Protein AF-0000000072142483 (afdb_homodimer)

Radius of gyration: 17.33 Å; Cα contacts (8 Å, |Δi|>4): 301; chains: 2; bounding box: 36×64×41 Å

pLDDT: mean 85.96, std 19.97, range [29.16, 98.06]

Structure (mmCIF, N/CA/C/O backbone):
data_AF-0000000072142483-model_v1
#
loop_
_entity.id
_entity.type
_entity.pdbx_description
1 polymer 'Pru domain-containing protein'
#
loop_
_atom_site.group_PDB
_atom_site.id
_atom_site.type_symbol
_atom_site.label_atom_id
_atom_site.label_alt_id
_atom_site.label_comp_id
_atom_site.label_asym_id
_atom_site.label_entity_id
_atom_site.label_seq_id
_atom_site.pdbx_PDB_ins_code
_atom_site.Cartn_x
_atom_site.Cartn_y
_atom_site.Cartn_z
_atom_site.occupancy
_atom_site.B_iso_or_equiv
_atom_site.auth_seq_id
_atom_site.auth_comp_id
_atom_site.auth_asym_id
_atom_site.auth_atom_id
_atom_site.pdbx_PDB_model_num
ATOM 1 N N . MET A 1 1 ? -8.523 -37.938 -3.898 1 29.16 1 MET A N 1
ATOM 2 C CA . MET A 1 1 ? -7.609 -37 -3.211 1 29.16 1 MET A CA 1
ATOM 3 C C . MET A 1 1 ? -7.289 -35.812 -4.086 1 29.16 1 MET A C 1
ATOM 5 O O . MET A 1 1 ? -6.625 -35.938 -5.117 1 29.16 1 MET A O 1
ATOM 9 N N . SER A 1 2 ? -8.289 -34.875 -4.434 1 34.91 2 SER A N 1
ATOM 10 C CA . SER A 1 2 ? -8.398 -33.75 -5.359 1 34.91 2 SER A CA 1
ATOM 11 C C . SER A 1 2 ? -7.277 -32.75 -5.141 1 34.91 2 SER A C 1
ATOM 13 O O . SER A 1 2 ? -7.078 -32.25 -4.023 1 34.91 2 SER A O 1
ATOM 15 N N . SER A 1 3 ? -6.098 -33 -5.707 1 34.12 3 SER A N 1
ATOM 16 C CA . SER A 1 3 ? -4.98 -32.062 -5.738 1 34.12 3 SER A CA 1
ATOM 17 C C . SER A 1 3 ? -5.465 -30.641 -6 1 34.12 3 SER A C 1
ATOM 19 O O . SER A 1 3 ? -6.055 -30.375 -7.047 1 34.12 3 SER A O 1
ATOM 21 N N . SER A 1 4 ? -6.219 -30.016 -5.113 1 40.69 4 SER A N 1
ATOM 22 C CA . SER A 1 4 ? -6.516 -28.594 -5.191 1 40.69 4 SER A CA 1
ATOM 23 C C . SER A 1 4 ? -5.301 -27.797 -5.656 1 40.69 4 SER A C 1
ATOM 25 O O . SER A 1 4 ? -4.301 -27.703 -4.938 1 40.69 4 SER A O 1
ATOM 27 N N . SER A 1 5 ? -4.789 -28.125 -6.816 1 38.81 5 SER A N 1
ATOM 28 C CA . SER A 1 5 ? -3.783 -27.328 -7.504 1 38.81 5 SER A CA 1
ATOM 29 C C . SER A 1 5 ? -4.055 -25.828 -7.336 1 38.81 5 SER A C 1
ATOM 31 O O . SER A 1 5 ? -5.145 -25.359 -7.66 1 38.81 5 SER A O 1
ATOM 33 N N . MET A 1 6 ? -3.9 -25.25 -6.172 1 36.09 6 MET A N 1
ATOM 34 C CA . MET A 1 6 ? -3.779 -23.797 -6.047 1 36.09 6 MET A CA 1
ATOM 35 C C . MET A 1 6 ? -3.17 -23.203 -7.305 1 36.09 6 MET A C 1
ATOM 37 O O . MET A 1 6 ? -1.946 -23.141 -7.438 1 36.09 6 MET A O 1
ATOM 41 N N . ASP A 1 7 ? -3.393 -23.781 -8.422 1 38.75 7 ASP A N 1
ATOM 42 C CA . ASP A 1 7 ? -3.057 -23.031 -9.625 1 38.75 7 ASP A CA 1
ATOM 43 C C . ASP A 1 7 ? -3.627 -21.609 -9.562 1 38.75 7 ASP A C 1
ATOM 45 O O . ASP A 1 7 ? -4.844 -21.422 -9.609 1 38.75 7 ASP A O 1
ATOM 49 N N . ALA A 1 8 ? -3.426 -20.859 -8.523 1 42.34 8 ALA A N 1
ATOM 50 C CA . ALA A 1 8 ? -3.781 -19.453 -8.602 1 42.34 8 ALA A CA 1
ATOM 51 C C . ALA A 1 8 ? -3.635 -18.922 -10.023 1 42.34 8 ALA A C 1
ATOM 53 O O . ALA A 1 8 ? -2.518 -18.672 -10.492 1 42.34 8 ALA A O 1
ATOM 54 N N . PHE A 1 9 ? -4.258 -19.516 -10.977 1 47.81 9 PHE A N 1
ATOM 55 C CA . PHE A 1 9 ? -4.23 -18.75 -12.219 1 47.81 9 PHE A CA 1
ATOM 56 C C . PHE A 1 9 ? -4.219 -17.25 -11.93 1 47.81 9 PHE A C 1
ATOM 58 O O . PHE A 1 9 ? -5.031 -16.766 -11.148 1 47.81 9 PHE A O 1
ATOM 65 N N . PRO A 1 10 ? -3.072 -16.609 -11.922 1 51.09 10 PRO A N 1
ATOM 66 C CA . PRO A 1 10 ? -3.086 -15.18 -11.586 1 51.09 10 PRO A CA 1
ATOM 67 C C . PRO A 1 10 ? -4.281 -14.445 -12.18 1 51.09 10 PRO A C 1
ATOM 69 O O . PRO A 1 10 ? -4.5 -14.492 -13.398 1 51.09 10 PRO A O 1
ATOM 72 N N . ALA A 1 11 ? -5.527 -14.609 -11.633 1 60.25 11 ALA A N 1
ATOM 73 C CA . ALA A 1 11 ? -6.457 -13.609 -12.156 1 60.25 11 ALA A CA 1
ATOM 74 C C . ALA A 1 11 ? -5.707 -12.438 -12.773 1 60.25 11 ALA A C 1
ATOM 76 O O . ALA A 1 11 ? -4.645 -12.039 -12.281 1 60.25 11 ALA A O 1
ATOM 77 N N . ILE A 1 12 ? -5.855 -12.469 -14.094 1 69.88 12 ILE A N 1
ATOM 78 C CA . ILE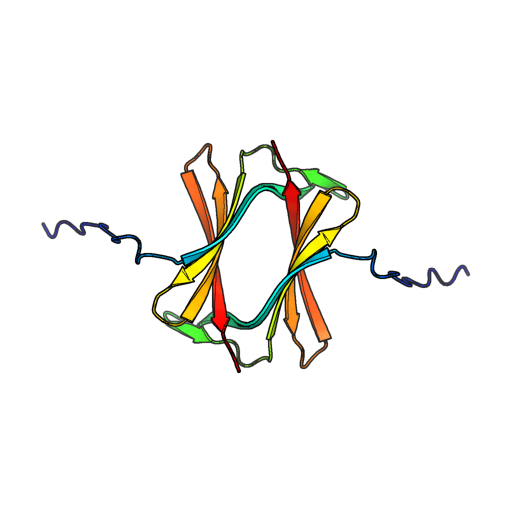 A 1 12 ? -5.242 -11.352 -14.805 1 69.88 12 ILE A CA 1
ATOM 79 C C . ILE A 1 12 ? -5.422 -10.062 -14.008 1 69.88 12 ILE A C 1
ATOM 81 O O . ILE A 1 12 ? -6.539 -9.734 -13.602 1 69.88 12 ILE A O 1
ATOM 85 N N . GLN A 1 13 ? -4.426 -9.664 -13.25 1 86.12 13 GLN A N 1
ATOM 86 C CA . GLN A 1 13 ? -4.473 -8.367 -12.57 1 86.12 13 GLN A CA 1
ATOM 87 C C . GLN A 1 13 ? -3.955 -7.254 -13.477 1 86.12 13 GLN A C 1
ATOM 89 O O . GLN A 1 13 ? -3.055 -7.477 -14.289 1 86.12 13 GLN A O 1
ATOM 94 N N . ASP A 1 14 ? -4.715 -6.215 -13.531 1 93.81 14 ASP A N 1
ATOM 95 C CA . ASP A 1 14 ? -4.207 -4.996 -14.148 1 93.81 14 ASP A CA 1
ATOM 96 C C . ASP A 1 14 ? -3.234 -4.273 -13.211 1 93.81 14 ASP A C 1
ATOM 98 O O . ASP A 1 14 ? -3.598 -3.902 -12.094 1 93.81 14 ASP A O 1
ATOM 102 N N . ILE A 1 15 ? -2.035 -4.082 -13.633 1 96 15 ILE A N 1
ATOM 103 C CA . ILE A 1 15 ? -1.013 -3.447 -12.805 1 96 15 ILE A CA 1
ATOM 104 C C . ILE A 1 15 ? -1.114 -1.929 -12.93 1 96 15 ILE A C 1
ATOM 106 O O . ILE A 1 15 ? -0.999 -1.382 -14.031 1 96 15 ILE A O 1
ATOM 110 N N . LEU A 1 16 ? -1.352 -1.305 -11.828 1 95.44 16 LEU A N 1
ATOM 111 C CA . LEU A 1 16 ? -1.484 0.148 -11.797 1 95.44 16 LEU A CA 1
ATOM 112 C C . LEU A 1 16 ? -0.134 0.812 -11.547 1 95.44 16 LEU A C 1
ATOM 114 O O . LEU A 1 16 ? 0.133 1.899 -12.062 1 95.44 16 LEU A O 1
ATOM 118 N N . LEU A 1 17 ? 0.646 0.192 -10.797 1 97.19 17 LEU A N 1
ATOM 119 C CA . LEU A 1 17 ? 1.943 0.716 -10.383 1 97.19 17 LEU A CA 1
ATOM 120 C C . LEU A 1 17 ? 2.895 -0.416 -10.016 1 97.19 17 LEU A C 1
ATOM 122 O O . LEU A 1 17 ? 2.492 -1.382 -9.359 1 97.19 17 LEU A O 1
ATOM 126 N N . GLU A 1 18 ? 4.121 -0.25 -10.461 1 97.44 18 GLU A N 1
ATOM 127 C CA . GLU A 1 18 ? 5.137 -1.243 -10.117 1 97.44 18 GLU A CA 1
ATOM 128 C C . GLU A 1 18 ? 6.535 -0.642 -10.164 1 97.44 18 GLU A C 1
ATOM 130 O O . GLU A 1 18 ? 6.891 0.047 -11.125 1 97.44 18 GLU A O 1
ATOM 135 N N . PHE A 1 19 ? 7.355 -0.901 -9.18 1 97 19 PHE A N 1
ATOM 136 C CA . PHE A 1 19 ? 8.742 -0.446 -9.141 1 97 19 PHE A CA 1
ATOM 137 C C . PHE A 1 19 ? 9.516 -1.17 -8.055 1 97 19 PHE A C 1
ATOM 139 O O . PHE A 1 19 ? 8.93 -1.696 -7.105 1 97 19 PHE A O 1
ATOM 146 N N . ARG A 1 20 ? 10.797 -1.185 -8.195 1 97.38 20 ARG A N 1
ATOM 147 C CA . ARG A 1 20 ? 11.641 -1.796 -7.176 1 97.38 20 ARG A CA 1
ATOM 148 C C . ARG A 1 20 ? 11.82 -0.862 -5.984 1 97.38 20 ARG A C 1
ATOM 150 O O . ARG A 1 20 ? 12.242 0.285 -6.145 1 97.38 20 ARG A O 1
ATOM 157 N N . ALA A 1 21 ? 11.469 -1.469 -4.816 1 97.5 21 ALA A N 1
ATOM 158 C CA . ALA A 1 21 ? 11.641 -0.715 -3.578 1 97.5 21 ALA A CA 1
ATOM 159 C C . ALA A 1 21 ? 11.656 -1.646 -2.367 1 97.5 21 ALA A C 1
ATOM 161 O O . ALA A 1 21 ? 10.938 -2.645 -2.336 1 97.5 21 ALA A O 1
ATOM 162 N N . GLY A 1 22 ? 12.398 -1.189 -1.398 1 97 22 GLY A N 1
ATOM 163 C CA . GLY A 1 22 ? 12.445 -1.902 -0.132 1 97 22 GLY A CA 1
ATOM 164 C C . GLY A 1 22 ? 11.641 -1.221 0.963 1 97 22 GLY A C 1
ATOM 165 O O . GLY A 1 22 ? 11.398 -0.015 0.9 1 97 22 GLY A O 1
ATOM 166 N N . LYS A 1 23 ? 11.242 -1.936 1.922 1 96.25 23 LYS A N 1
ATOM 167 C CA . LYS A 1 23 ? 10.508 -1.386 3.059 1 96.25 23 LYS A CA 1
ATOM 168 C C . LYS A 1 23 ? 11.43 -0.591 3.977 1 96.25 23 LYS A C 1
ATOM 170 O O . LYS A 1 23 ? 12.633 -0.847 4.023 1 96.25 23 LYS A O 1
ATOM 175 N N . MET A 1 24 ? 10.766 0.453 4.578 1 96.38 24 MET A N 1
ATOM 176 C CA . MET A 1 24 ? 11.414 1.084 5.723 1 96.38 24 MET A CA 1
ATOM 177 C C . MET A 1 24 ? 10.914 0.481 7.031 1 96.38 24 MET A C 1
ATOM 179 O O . MET A 1 24 ? 9.711 0.361 7.246 1 96.38 24 MET A O 1
ATOM 183 N N . ILE A 1 25 ? 11.898 0.054 7.855 1 95.25 25 ILE A N 1
ATOM 184 C CA . ILE A 1 25 ? 11.523 -0.631 9.086 1 95.25 25 ILE A CA 1
ATOM 185 C C . ILE A 1 25 ? 12.133 0.088 10.281 1 95.25 25 ILE A C 1
ATOM 187 O O . ILE A 1 25 ? 13.258 0.588 10.211 1 95.25 25 ILE A O 1
ATOM 191 N N . LEU A 1 26 ? 11.414 0.05 11.422 1 93.31 26 LEU A N 1
ATOM 192 C CA . LEU A 1 26 ? 11.914 0.653 12.656 1 93.31 26 LEU A CA 1
ATOM 193 C C . LEU A 1 26 ? 12.836 -0.307 13.391 1 93.31 26 LEU A C 1
ATOM 195 O O . LEU A 1 26 ? 12.438 -1.419 13.742 1 93.31 26 LEU A O 1
ATOM 199 N N . GLU A 1 27 ? 14.141 0.096 13.57 1 94.31 27 GLU A N 1
ATOM 200 C CA . GLU A 1 27 ? 15.109 -0.609 14.406 1 94.31 27 GLU A CA 1
ATOM 201 C C . GLU A 1 27 ? 15.547 0.249 15.586 1 94.31 27 GLU A C 1
ATOM 203 O O . GLU A 1 27 ? 16.328 1.188 15.43 1 94.31 27 GLU A O 1
ATOM 208 N N . GLY A 1 28 ? 15.102 -0.27 16.812 1 94 28 GLY A N 1
ATOM 209 C CA . GLY A 1 28 ? 15.32 0.6 17.953 1 94 28 GLY A CA 1
ATOM 210 C C . GLY A 1 28 ? 14.586 1.924 17.844 1 94 28 GLY A C 1
ATOM 211 O O . GLY A 1 28 ? 13.367 1.979 18 1 94 28 GLY A O 1
ATOM 212 N N . LYS A 1 29 ? 15.289 3.035 17.734 1 94.56 29 LYS A N 1
ATOM 213 C CA . LYS A 1 29 ? 14.672 4.352 17.594 1 94.56 29 LYS A CA 1
ATOM 214 C C . LYS A 1 29 ? 14.93 4.938 16.219 1 94.56 29 LYS A C 1
ATOM 216 O O . LYS A 1 29 ? 14.672 6.117 15.969 1 94.56 29 LYS A O 1
ATOM 221 N N . THR A 1 30 ? 15.469 4.059 15.305 1 96.12 30 THR A N 1
ATOM 222 C CA . THR A 1 30 ? 15.805 4.555 13.977 1 96.12 30 THR A CA 1
ATOM 223 C C . THR A 1 30 ? 15.055 3.777 12.906 1 96.12 30 THR A C 1
ATOM 225 O O . THR A 1 30 ? 14.836 2.572 13.039 1 96.12 30 THR A O 1
ATOM 228 N N . VAL A 1 31 ? 14.703 4.453 11.867 1 94.81 31 VAL A N 1
ATOM 229 C CA . VAL A 1 31 ? 14.125 3.816 10.695 1 94.81 31 VAL A CA 1
ATOM 230 C C . VAL A 1 31 ? 15.219 3.475 9.695 1 94.81 31 VAL A C 1
ATOM 232 O O . VAL A 1 31 ? 16.031 4.328 9.336 1 94.81 31 VAL A O 1
ATOM 235 N N . VAL A 1 32 ? 15.273 2.238 9.297 1 95.56 32 VAL A N 1
ATOM 236 C CA . VAL A 1 32 ? 16.312 1.779 8.383 1 95.56 32 VAL A CA 1
ATOM 237 C C . VAL A 1 32 ? 15.672 1.056 7.199 1 95.56 32 VAL A C 1
ATOM 239 O O . VAL A 1 32 ? 14.57 0.521 7.309 1 95.56 32 VAL A O 1
ATOM 242 N N . PRO A 1 33 ? 16.438 1.067 6.059 1 95.25 33 PRO A N 1
ATOM 243 C CA . PRO A 1 33 ? 15.922 0.301 4.922 1 95.25 33 PRO A CA 1
ATOM 244 C C . PRO A 1 33 ? 16.062 -1.207 5.109 1 95.25 33 PRO A C 1
ATOM 246 O O . PRO A 1 33 ? 17.078 -1.669 5.637 1 95.25 33 PRO A O 1
ATOM 249 N N . ASP A 1 34 ? 15.055 -1.955 4.703 1 94.5 34 ASP A N 1
ATOM 250 C CA . ASP A 1 34 ? 15.109 -3.412 4.617 1 94.5 34 ASP A CA 1
ATOM 251 C C . ASP A 1 34 ? 16.156 -3.861 3.592 1 94.5 34 ASP A C 1
ATOM 253 O O . ASP A 1 34 ? 16.203 -3.34 2.477 1 94.5 34 ASP A O 1
ATOM 257 N N . PRO A 1 35 ? 16.984 -4.848 3.928 1 94.38 35 PRO A N 1
ATOM 258 C CA . PRO A 1 35 ? 18.031 -5.289 3.006 1 94.38 35 PRO A CA 1
ATOM 259 C C . PRO A 1 35 ? 17.5 -6.191 1.896 1 94.38 35 PRO A C 1
ATOM 261 O O . PRO A 1 35 ? 18.203 -6.449 0.914 1 94.38 35 PRO A O 1
ATOM 264 N N . ARG A 1 36 ? 16.344 -6.75 2.014 1 95.62 36 ARG A N 1
ATOM 265 C CA . ARG A 1 36 ? 15.781 -7.621 0.99 1 95.62 36 ARG A CA 1
ATOM 266 C C . ARG A 1 36 ? 15.453 -6.836 -0.274 1 95.62 36 ARG A C 1
ATOM 268 O O . ARG A 1 36 ? 15.25 -5.621 -0.222 1 95.62 36 ARG A O 1
ATOM 275 N N . LYS A 1 37 ? 15.539 -7.539 -1.414 1 97.19 37 LYS A N 1
ATOM 276 C CA . LYS A 1 37 ? 15.172 -6.934 -2.691 1 97.19 37 LYS A CA 1
ATOM 277 C C . LYS A 1 37 ? 13.656 -6.895 -2.871 1 97.19 37 LYS A C 1
ATOM 279 O O . LYS A 1 37 ? 13.023 -7.934 -3.07 1 97.19 37 LYS A O 1
ATOM 284 N N . GLY A 1 38 ? 13.195 -5.754 -2.807 1 97.75 38 GLY A N 1
ATOM 285 C CA . GLY A 1 38 ? 11.75 -5.633 -2.809 1 97.75 38 GLY A CA 1
ATOM 286 C C . GLY A 1 38 ? 11.195 -5.141 -4.133 1 97.75 38 GLY A C 1
ATOM 287 O O . GLY A 1 38 ? 11.891 -4.473 -4.895 1 97.75 38 GLY A O 1
ATOM 288 N N . LEU A 1 39 ? 9.953 -5.504 -4.383 1 98 39 LEU A N 1
ATOM 289 C CA . LEU A 1 39 ? 9.125 -5.004 -5.477 1 98 39 LEU A CA 1
ATOM 290 C C . LEU A 1 39 ? 7.746 -4.59 -4.973 1 98 39 LEU A C 1
ATOM 292 O O . LEU A 1 39 ? 7.039 -5.395 -4.363 1 98 39 LEU A O 1
ATOM 296 N N . VAL A 1 40 ? 7.438 -3.32 -5.191 1 97.69 40 VAL A N 1
ATOM 297 C CA . VAL A 1 40 ? 6.098 -2.834 -4.871 1 97.69 40 VAL A CA 1
ATOM 298 C C . VAL A 1 40 ? 5.195 -2.965 -6.094 1 97.69 40 VAL A C 1
ATOM 300 O O . VAL A 1 40 ? 5.598 -2.615 -7.207 1 97.69 40 VAL A O 1
ATOM 303 N N . ARG A 1 41 ? 3.963 -3.451 -5.848 1 97.44 41 ARG A N 1
ATOM 304 C CA . ARG A 1 41 ? 2.975 -3.574 -6.914 1 97.44 41 ARG A CA 1
ATOM 305 C C . ARG A 1 41 ? 1.585 -3.188 -6.422 1 97.44 41 ARG A C 1
ATOM 307 O O . ARG A 1 41 ? 1.149 -3.639 -5.359 1 97.44 41 ARG A O 1
ATOM 314 N N . VAL A 1 42 ? 0.945 -2.307 -7.188 1 97.62 42 VAL A N 1
ATOM 315 C CA . VAL A 1 42 ? -0.484 -2.07 -7.012 1 97.62 42 VAL A CA 1
ATOM 316 C C . VAL A 1 42 ? -1.252 -2.639 -8.203 1 97.62 42 VAL A C 1
ATOM 318 O O . VAL A 1 42 ? -0.962 -2.305 -9.352 1 97.62 42 VAL A O 1
ATOM 321 N N . ALA A 1 43 ? -2.176 -3.516 -7.922 1 96.62 43 ALA A N 1
ATOM 322 C CA . ALA A 1 43 ? -2.904 -4.188 -8.992 1 96.62 43 ALA A CA 1
ATOM 323 C C . ALA A 1 43 ? -4.391 -4.285 -8.672 1 96.62 43 ALA A C 1
ATOM 325 O O . ALA A 1 43 ? -4.781 -4.254 -7.504 1 96.62 43 ALA A O 1
ATOM 326 N N . THR A 1 44 ? -5.195 -4.289 -9.711 1 94.75 44 THR A N 1
ATOM 327 C CA . THR A 1 44 ? -6.637 -4.453 -9.555 1 94.75 44 THR A CA 1
ATOM 328 C C . THR A 1 44 ? -7.094 -5.793 -10.125 1 94.75 44 THR A C 1
ATOM 330 O O . THR A 1 44 ? -6.637 -6.207 -11.188 1 94.75 44 THR A O 1
ATOM 333 N N . GLY A 1 45 ? -7.863 -6.496 -9.336 1 89.25 45 GLY A N 1
ATOM 334 C CA . GLY A 1 45 ? -8.461 -7.738 -9.805 1 89.25 45 GLY A CA 1
ATOM 335 C C . GLY A 1 45 ? -9.828 -7.539 -10.438 1 89.25 45 GLY A C 1
ATOM 336 O O . GLY A 1 45 ? -10.234 -6.406 -10.703 1 89.25 45 GLY A O 1
ATOM 337 N N . GLU A 1 46 ? -10.461 -8.625 -10.812 1 79.44 46 GLU A N 1
ATOM 338 C CA . GLU A 1 46 ? -11.734 -8.617 -11.531 1 79.44 46 GLU A CA 1
ATOM 339 C C . GLU A 1 46 ? -12.852 -8.039 -10.672 1 79.44 46 GLU A C 1
ATOM 341 O O . GLU A 1 46 ? -13.719 -7.324 -11.172 1 79.44 46 GLU A O 1
ATOM 346 N N . GLU A 1 47 ? -12.914 -8.234 -9.445 1 78.25 47 GLU A N 1
ATOM 347 C CA . GLU A 1 47 ? -14.031 -7.797 -8.625 1 78.25 47 GLU A CA 1
ATOM 348 C C . GLU A 1 47 ? -13.773 -6.41 -8.031 1 78.25 47 GLU A C 1
ATOM 350 O O . GLU A 1 47 ? -14.508 -5.961 -7.148 1 78.25 47 GLU A O 1
ATOM 355 N N . GLY A 1 48 ? -12.867 -5.637 -8.523 1 83 48 GLY A N 1
ATOM 356 C CA . GLY A 1 48 ? -12.633 -4.27 -8.086 1 83 48 GLY A CA 1
ATOM 357 C C . GLY A 1 48 ? -11.734 -4.18 -6.871 1 83 48 GLY A C 1
ATOM 358 O O . GLY A 1 48 ? -11.57 -3.104 -6.289 1 83 48 GLY A O 1
ATOM 359 N N . LEU A 1 49 ? -11.25 -5.359 -6.48 1 92.31 49 LEU A N 1
ATOM 360 C CA . LEU A 1 49 ? -10.305 -5.336 -5.363 1 92.31 49 LEU A CA 1
ATOM 361 C C . LEU A 1 49 ? -8.945 -4.812 -5.809 1 92.31 49 LEU A C 1
ATOM 363 O O . LEU A 1 49 ? -8.469 -5.16 -6.895 1 92.31 49 LEU A O 1
ATOM 367 N N . VAL A 1 50 ? -8.484 -3.885 -5.082 1 96.5 50 VAL A N 1
ATOM 368 C CA . VAL A 1 50 ? -7.137 -3.375 -5.312 1 96.5 50 VAL A CA 1
ATOM 369 C C . VAL A 1 50 ? -6.164 -4.027 -4.336 1 96.5 50 VAL A C 1
ATOM 371 O O . VAL A 1 50 ? -6.43 -4.09 -3.133 1 96.5 50 VAL A O 1
ATOM 374 N N . HIS A 1 51 ? -5.117 -4.562 -4.867 1 96.44 51 HIS A N 1
ATOM 375 C CA . HIS A 1 51 ? -4.082 -5.199 -4.062 1 96.44 51 HIS A CA 1
ATOM 376 C C . HIS A 1 51 ? -2.822 -4.344 -4.004 1 96.44 51 HIS A C 1
ATOM 378 O O . HIS A 1 51 ? -2.287 -3.949 -5.043 1 96.44 51 HIS A O 1
ATOM 384 N N . PHE A 1 52 ? -2.363 -3.965 -2.824 1 96.94 52 PHE A N 1
ATOM 385 C CA . PHE A 1 52 ? -1.021 -3.445 -2.586 1 96.94 52 PHE A CA 1
ATOM 386 C C . PHE A 1 52 ? -0.077 -4.562 -2.156 1 96.94 52 PHE A C 1
ATOM 388 O O . PHE A 1 52 ? -0.226 -5.125 -1.07 1 96.94 52 PHE A O 1
ATOM 395 N N . GLN A 1 53 ? 0.92 -4.789 -2.971 1 97.31 53 GLN A N 1
ATOM 396 C CA . GLN A 1 53 ? 1.797 -5.926 -2.719 1 97.31 53 GLN A CA 1
ATOM 397 C C . GLN A 1 53 ? 3.254 -5.484 -2.611 1 97.31 53 GLN A C 1
ATOM 399 O O . GLN A 1 53 ? 3.701 -4.613 -3.359 1 97.31 53 GLN A O 1
ATOM 404 N N . TRP A 1 54 ? 3.939 -6.066 -1.692 1 97.81 54 TRP A N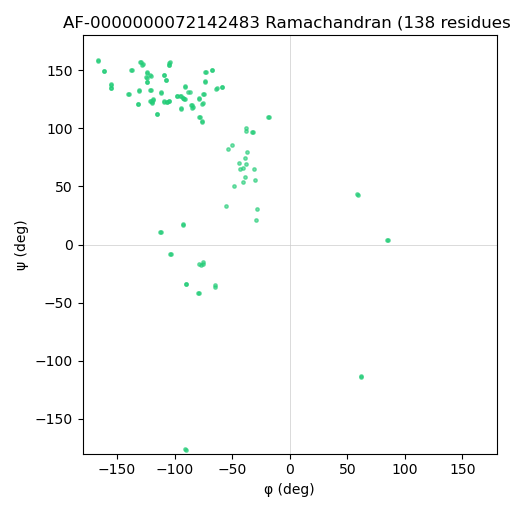 1
ATOM 405 C CA . TRP A 1 54 ? 5.398 -6.004 -1.646 1 97.81 54 TRP A CA 1
ATOM 406 C C . TRP A 1 54 ? 6.004 -7.398 -1.732 1 97.81 54 TRP A C 1
ATOM 408 O O . TRP A 1 54 ? 5.68 -8.273 -0.925 1 97.81 54 TRP A O 1
ATOM 418 N N . LEU A 1 55 ? 6.852 -7.574 -2.748 1 97.5 55 LEU A N 1
ATOM 419 C CA . LEU A 1 55 ? 7.469 -8.867 -3.018 1 97.5 55 LEU A CA 1
ATOM 420 C C . LEU A 1 55 ? 8.938 -8.867 -2.588 1 97.5 55 LEU A C 1
ATOM 422 O O . LEU A 1 55 ? 9.695 -7.977 -2.973 1 97.5 55 LEU A O 1
ATOM 426 N N . ASP A 1 56 ? 9.219 -9.836 -1.711 1 97.25 56 ASP A N 1
ATOM 427 C CA . ASP A 1 56 ? 10.625 -10.172 -1.517 1 97.25 56 ASP A CA 1
ATOM 428 C C . ASP A 1 56 ? 11.156 -11 -2.688 1 97.25 56 ASP A C 1
ATOM 430 O O . ASP A 1 56 ? 10.875 -12.195 -2.789 1 97.25 56 ASP A O 1
ATOM 434 N N . ARG A 1 57 ? 11.93 -10.375 -3.5 1 96.88 57 ARG A N 1
ATOM 435 C CA . ARG A 1 57 ? 12.359 -11.023 -4.734 1 96.88 57 ARG A CA 1
ATOM 436 C C . ARG A 1 57 ? 13.43 -12.078 -4.457 1 96.88 57 ARG A C 1
ATOM 438 O O . ARG A 1 57 ? 13.695 -12.938 -5.297 1 96.88 57 ARG A O 1
ATOM 445 N N . THR A 1 58 ? 14.016 -11.969 -3.229 1 94.88 58 THR A N 1
ATOM 446 C CA . THR A 1 58 ? 15.039 -12.945 -2.873 1 94.88 58 THR A CA 1
ATOM 447 C C . THR A 1 58 ? 14.406 -14.266 -2.432 1 94.88 58 THR A C 1
ATOM 449 O O . THR A 1 58 ? 14.875 -15.336 -2.807 1 94.88 58 THR A O 1
ATOM 452 N N . GLN A 1 59 ? 13.328 -14.242 -1.644 1 95.81 59 GLN A N 1
ATOM 453 C CA . GLN A 1 59 ? 12.672 -15.422 -1.103 1 95.81 59 GLN A CA 1
ATOM 454 C C . GLN A 1 59 ? 11.383 -15.727 -1.859 1 95.81 59 GLN A C 1
ATOM 456 O O . GLN A 1 59 ? 10.766 -16.781 -1.646 1 95.81 59 GLN A O 1
ATOM 461 N N . ASN A 1 60 ? 11.016 -14.805 -2.719 1 94.25 60 ASN A N 1
ATOM 462 C CA . ASN A 1 60 ? 9.766 -14.922 -3.465 1 94.25 60 ASN A CA 1
ATOM 463 C C . ASN A 1 60 ? 8.562 -15 -2.533 1 94.25 60 ASN A C 1
ATOM 465 O O . ASN A 1 60 ? 7.723 -15.891 -2.676 1 94.25 60 ASN A O 1
ATOM 469 N N . VAL A 1 61 ? 8.5 -14.227 -1.528 1 96.19 61 VAL A N 1
ATOM 470 C CA . VAL A 1 61 ? 7.383 -14.086 -0.597 1 96.19 61 VAL A CA 1
ATOM 471 C C . VAL A 1 61 ? 6.676 -12.758 -0.836 1 96.19 61 VAL A C 1
ATOM 473 O O . VAL A 1 61 ? 7.324 -11.727 -1.047 1 96.19 61 VAL A O 1
ATOM 476 N N . VAL A 1 62 ? 5.273 -12.812 -0.726 1 96.44 62 VAL A N 1
ATOM 477 C CA . VAL A 1 62 ? 4.496 -11.609 -1.008 1 96.44 62 VAL A CA 1
ATOM 478 C C . VAL A 1 62 ? 3.719 -11.195 0.238 1 96.44 62 VAL A C 1
ATOM 480 O O . VAL A 1 62 ? 3.053 -12.016 0.866 1 96.44 62 VAL A O 1
ATOM 483 N N . GLU A 1 63 ? 3.863 -10.008 0.7 1 95.44 63 GLU A N 1
ATOM 484 C CA . GLU A 1 63 ? 2.955 -9.344 1.632 1 95.44 63 GLU A CA 1
ATOM 485 C C . GLU A 1 63 ? 1.89 -8.547 0.89 1 95.44 63 GLU A C 1
ATOM 487 O O . GLU A 1 63 ? 2.213 -7.707 0.045 1 95.44 63 GLU A O 1
ATOM 492 N N . ASP A 1 64 ? 0.58 -8.852 1.233 1 94.69 64 ASP A N 1
ATOM 493 C CA . ASP A 1 64 ? -0.512 -8.281 0.449 1 94.69 64 ASP A CA 1
ATOM 494 C C . ASP A 1 64 ? -1.57 -7.656 1.355 1 94.69 64 ASP A C 1
ATOM 496 O O . ASP A 1 64 ? -1.907 -8.219 2.402 1 94.69 64 ASP A O 1
ATOM 500 N N . VAL A 1 6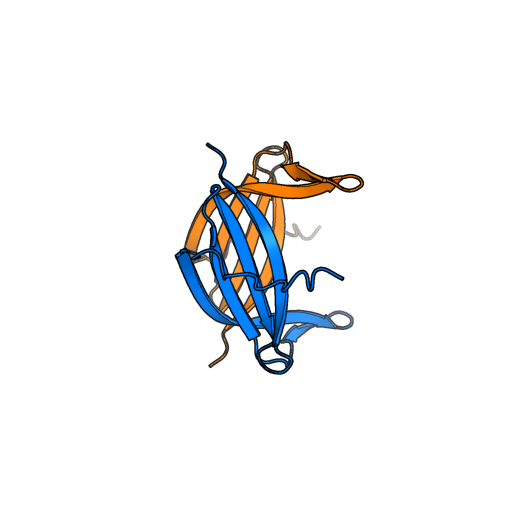5 ? -1.973 -6.43 1.007 1 94.75 65 VAL A N 1
ATOM 501 C CA . VAL A 1 65 ? -3.131 -5.789 1.621 1 94.75 65 VAL A CA 1
ATOM 502 C C . VAL A 1 65 ? -4.168 -5.461 0.55 1 94.75 65 VAL A C 1
ATOM 504 O O . VAL A 1 65 ? -3.83 -4.906 -0.499 1 94.75 65 VAL A O 1
ATOM 507 N N . SER A 1 66 ? -5.418 -5.816 0.859 1 95.56 66 SER A N 1
ATOM 508 C CA . SER A 1 66 ? -6.465 -5.641 -0.142 1 95.56 66 SER A CA 1
ATOM 509 C C . SER A 1 66 ? -7.41 -4.504 0.238 1 95.56 66 SER A C 1
ATOM 511 O O . SER A 1 66 ? -7.672 -4.277 1.422 1 95.56 66 SER A O 1
ATOM 513 N N . PHE A 1 67 ? -7.898 -3.805 -0.728 1 97.19 67 PHE A N 1
ATOM 514 C CA . PHE A 1 67 ? -8.852 -2.705 -0.615 1 97.19 67 PHE A CA 1
ATOM 515 C C . PHE A 1 67 ? -10.023 -2.902 -1.573 1 97.19 67 PHE A C 1
ATOM 517 O O . PHE A 1 67 ? -9.898 -3.619 -2.568 1 97.19 67 PHE A O 1
ATOM 524 N N . VAL A 1 68 ? -11.07 -2.293 -1.234 1 96.5 68 VAL A N 1
ATOM 525 C CA . VAL A 1 68 ? -12.219 -2.311 -2.135 1 96.5 68 VAL A CA 1
ATOM 526 C C . VAL A 1 68 ? -12.602 -0.88 -2.512 1 96.5 68 VAL A C 1
ATOM 528 O O . VAL A 1 68 ? -12.758 -0.023 -1.64 1 96.5 68 VAL A O 1
ATOM 531 N N . ARG A 1 69 ? -12.609 -0.644 -3.904 1 95.38 69 ARG A N 1
ATOM 532 C CA . ARG A 1 69 ? -12.977 0.688 -4.375 1 95.38 69 ARG A CA 1
ATOM 533 C C . ARG A 1 69 ? -14.375 1.074 -3.9 1 95.38 69 ARG A C 1
ATOM 535 O O . ARG A 1 69 ? -15.281 0.24 -3.879 1 95.38 69 ARG A O 1
ATOM 542 N N . SER A 1 70 ? -14.344 2.309 -3.469 1 90.81 70 SER A N 1
ATOM 543 C CA . SER A 1 70 ? -15.625 2.85 -3.033 1 90.81 70 SER A CA 1
ATOM 544 C C . SER A 1 70 ? -15.953 4.148 -3.764 1 90.81 70 SER A C 1
ATOM 546 O O . SER A 1 70 ? -15.062 4.805 -4.301 1 90.81 70 SER A O 1
ATOM 548 N N . SER A 1 71 ? -17.219 4.348 -4.059 1 75.12 71 SER A N 1
ATOM 549 C CA . SER A 1 71 ? -17.688 5.59 -4.664 1 75.12 71 SER A CA 1
ATOM 550 C C . SER A 1 71 ? -17.812 6.699 -3.627 1 75.12 71 SER A C 1
ATOM 552 O O . SER A 1 71 ? -18.047 6.43 -2.449 1 75.12 71 SER A O 1
ATOM 554 N N . MET B 1 1 ? 8.133 27.969 26.25 1 30.12 1 MET B N 1
ATOM 555 C CA . MET B 1 1 ? 6.863 27.359 25.875 1 30.12 1 MET B CA 1
ATOM 556 C C . MET B 1 1 ? 6.824 27.078 24.375 1 30.12 1 MET B C 1
ATOM 558 O O . MET B 1 1 ? 6.66 28 23.562 1 30.12 1 MET B O 1
ATOM 562 N N . SER B 1 2 ? 7.871 26.391 23.719 1 36.03 2 SER B N 1
ATOM 563 C CA . SER B 1 2 ? 8.297 26.078 22.359 1 36.03 2 SER B CA 1
ATOM 564 C C . SER B 1 2 ? 7.16 25.484 21.547 1 36.03 2 SER B C 1
ATOM 566 O O . SER B 1 2 ? 6.562 24.484 21.938 1 36.03 2 SER B O 1
ATOM 568 N N . SER B 1 3 ? 6.332 26.359 20.938 1 35.75 3 SER B N 1
ATOM 569 C CA . SER B 1 3 ? 5.238 26.031 20.031 1 35.75 3 SER B CA 1
ATOM 570 C C . SER B 1 3 ? 5.66 24.969 19.016 1 35.75 3 SER B C 1
ATOM 572 O O . SER B 1 3 ? 6.609 25.172 18.25 1 35.75 3 SER B O 1
ATOM 574 N N . SER B 1 4 ? 5.879 23.75 19.375 1 40.38 4 SER B N 1
ATOM 575 C CA . SER B 1 4 ? 6.035 22.625 18.453 1 40.38 4 SER B CA 1
ATOM 576 C C . SER B 1 4 ? 5.043 22.703 17.297 1 40.38 4 SER B C 1
ATOM 578 O O . SER B 1 4 ? 3.842 22.5 17.5 1 40.38 4 SER B O 1
ATOM 580 N N . SER B 1 5 ? 5.047 23.859 16.594 1 39.12 5 SER B N 1
ATOM 581 C CA . SER B 1 5 ? 4.301 24.062 15.352 1 39.12 5 SER B CA 1
ATOM 582 C C . SER B 1 5 ? 4.426 22.844 14.438 1 39.12 5 SER B C 1
ATOM 584 O O . SER B 1 5 ? 5.535 22.469 14.047 1 39.12 5 SER B O 1
ATOM 586 N N . MET B 1 6 ? 3.953 21.703 14.75 1 36.47 6 MET B N 1
ATOM 587 C CA . MET B 1 6 ? 3.674 20.609 13.812 1 36.47 6 MET B CA 1
ATOM 588 C C . MET B 1 6 ? 3.33 21.156 12.43 1 36.47 6 MET B C 1
ATOM 590 O O . MET B 1 6 ? 2.158 21.375 12.117 1 36.47 6 MET B O 1
ATOM 594 N N . ASP B 1 7 ? 3.723 22.375 12.133 1 39.66 7 ASP B N 1
ATOM 595 C CA . ASP B 1 7 ? 3.514 22.766 10.742 1 39.66 7 ASP B CA 1
ATOM 596 C C . ASP B 1 7 ? 4.188 21.781 9.789 1 39.66 7 ASP B C 1
ATOM 598 O O . ASP B 1 7 ? 5.387 21.906 9.523 1 39.66 7 ASP B O 1
ATOM 602 N N 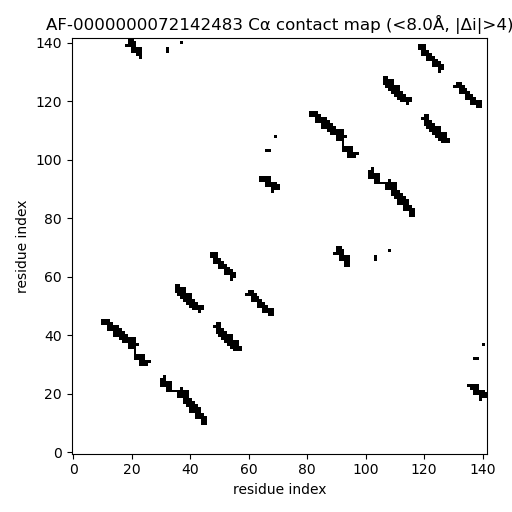. ALA B 1 8 ? 4.293 20.516 10.039 1 42.78 8 ALA B N 1
ATOM 603 C CA . ALA B 1 8 ? 4.777 19.656 8.961 1 42.78 8 ALA B CA 1
ATOM 604 C C . ALA B 1 8 ? 4.359 20.203 7.598 1 42.78 8 ALA B C 1
ATOM 606 O O . ALA B 1 8 ? 3.186 20.125 7.23 1 42.78 8 ALA B O 1
ATOM 607 N N . PHE B 1 9 ? 4.836 21.328 7.238 1 48.12 9 PHE B N 1
ATOM 608 C CA . PHE B 1 9 ? 4.582 21.656 5.84 1 48.12 9 PHE B CA 1
ATOM 609 C C . PHE B 1 9 ? 4.566 20.406 4.977 1 48.12 9 PHE B C 1
ATOM 611 O O . PHE B 1 9 ? 5.461 19.562 5.078 1 48.12 9 PHE B O 1
ATOM 618 N N . PRO B 1 10 ? 3.408 19.828 4.672 1 51.44 10 PRO B N 1
ATOM 619 C CA . PRO B 1 10 ? 3.438 18.609 3.861 1 51.44 10 PRO B CA 1
ATOM 620 C C . PRO B 1 10 ? 4.523 18.641 2.787 1 51.44 10 PRO B C 1
ATOM 622 O O . PRO B 1 10 ? 4.586 19.578 1.995 1 51.44 10 PRO B O 1
ATOM 625 N N . ALA B 1 11 ? 5.84 18.375 3.121 1 60.44 11 ALA B N 1
ATOM 626 C CA . ALA B 1 11 ? 6.68 18.172 1.943 1 60.44 11 ALA B CA 1
ATOM 627 C C . ALA B 1 11 ? 5.836 17.844 0.714 1 60.44 11 ALA B C 1
ATOM 629 O O . ALA B 1 11 ? 4.816 17.172 0.817 1 60.44 11 ALA B O 1
ATOM 630 N N . ILE B 1 12 ? 5.875 18.875 -0.129 1 70.38 12 ILE B N 1
ATOM 631 C CA . ILE B 1 12 ? 5.176 18.656 -1.393 1 70.38 12 ILE B CA 1
ATOM 632 C C . ILE B 1 12 ? 5.379 17.219 -1.867 1 70.38 12 ILE B C 1
ATOM 634 O O . ILE B 1 12 ? 6.512 16.734 -1.934 1 70.38 12 ILE B O 1
ATOM 638 N N . GLN B 1 13 ? 4.422 16.344 -1.654 1 86.38 13 GLN B N 1
ATOM 639 C CA . GLN B 1 13 ? 4.484 15 -2.197 1 86.38 13 GLN B CA 1
ATOM 640 C C . GLN B 1 13 ? 3.879 14.938 -3.598 1 86.38 13 GLN B C 1
ATOM 642 O O . GLN B 1 13 ? 2.936 15.672 -3.904 1 86.38 13 GLN B O 1
ATOM 647 N N . ASP B 1 14 ? 4.617 14.328 -4.473 1 93.88 14 ASP B N 1
ATOM 648 C CA . ASP B 1 14 ? 4.035 13.977 -5.766 1 93.88 14 ASP B CA 1
ATOM 649 C C . ASP B 1 14 ? 3.1 12.773 -5.641 1 93.88 14 ASP B C 1
ATOM 651 O O . ASP B 1 14 ? 3.516 11.703 -5.203 1 93.88 14 ASP B O 1
ATOM 655 N N . ILE B 1 15 ? 1.875 12.93 -6 1 96.12 15 ILE B N 1
ATOM 656 C CA . ILE B 1 15 ? 0.887 11.867 -5.879 1 96.12 15 ILE B CA 1
ATOM 657 C C . ILE B 1 15 ? 0.938 10.969 -7.113 1 96.12 15 ILE B C 1
ATOM 659 O O . ILE B 1 15 ? 0.736 11.438 -8.234 1 96.12 15 ILE B O 1
ATOM 663 N N . LEU B 1 16 ? 1.223 9.719 -6.879 1 9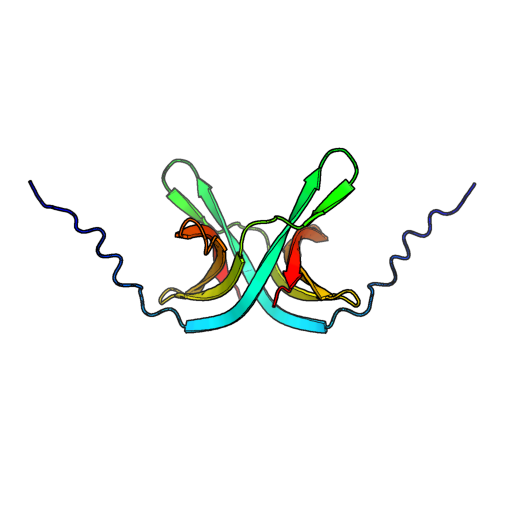5.5 16 LEU B N 1
ATOM 664 C CA . LEU B 1 16 ? 1.318 8.75 -7.965 1 95.5 16 LEU B CA 1
ATOM 665 C C . LEU B 1 16 ? -0.03 8.086 -8.227 1 95.5 16 LEU B C 1
ATOM 667 O O . LEU B 1 16 ? -0.355 7.754 -9.367 1 95.5 16 LEU B O 1
ATOM 671 N N . LEU B 1 17 ? -0.743 7.906 -7.227 1 97.25 17 LEU B N 1
ATOM 672 C CA . LEU B 1 17 ? -2.027 7.215 -7.277 1 97.25 17 LEU B CA 1
ATOM 673 C C . LEU B 1 17 ? -2.928 7.652 -6.129 1 97.25 17 LEU B C 1
ATOM 675 O O . LEU B 1 17 ? -2.465 7.805 -4.996 1 97.25 17 LEU B O 1
ATOM 679 N N . GLU B 1 18 ? -4.18 7.852 -6.48 1 97.5 18 GLU B N 1
ATOM 680 C CA . GLU B 1 18 ? -5.145 8.211 -5.449 1 97.5 18 GLU B CA 1
ATOM 681 C C . GLU B 1 18 ? -6.562 7.816 -5.855 1 97.5 18 GLU B C 1
ATOM 683 O O . GLU B 1 18 ? -6.988 8.078 -6.98 1 97.5 18 GLU B O 1
ATOM 688 N N . PHE B 1 19 ? -7.328 7.215 -4.969 1 97 19 PHE B N 1
ATOM 689 C CA . PHE B 1 19 ? -8.719 6.848 -5.207 1 97 19 PHE B CA 1
ATOM 690 C C . PHE B 1 19 ? -9.414 6.48 -3.902 1 97 19 PHE B C 1
ATOM 692 O O . PHE B 1 19 ? -8.758 6.125 -2.922 1 97 19 PHE B O 1
ATOM 699 N N . ARG B 1 20 ? -10.695 6.566 -3.9 1 97.38 20 ARG B N 1
ATOM 700 C CA . ARG B 1 20 ? -11.461 6.176 -2.721 1 97.38 20 ARG B CA 1
ATOM 701 C C . ARG B 1 20 ? -11.594 4.66 -2.635 1 97.38 20 ARG B C 1
ATOM 703 O O . ARG B 1 20 ? -12.055 4.016 -3.58 1 97.38 20 ARG B O 1
ATOM 710 N N . ALA B 1 21 ? -11.172 4.184 -1.436 1 97.5 21 ALA B N 1
ATOM 711 C CA . ALA B 1 21 ? -11.289 2.75 -1.183 1 97.5 21 ALA B CA 1
ATOM 712 C C . ALA B 1 21 ? -11.211 2.449 0.311 1 97.5 21 ALA B C 1
ATOM 714 O O . ALA B 1 21 ? -10.461 3.1 1.044 1 97.5 21 ALA B O 1
ATOM 715 N N . GLY B 1 22 ? -11.898 1.401 0.64 1 96.94 22 GLY B N 1
ATOM 716 C CA . GLY B 1 22 ? -11.852 0.912 2.008 1 96.94 22 GLY B CA 1
ATOM 717 C C . GLY B 1 22 ? -11.016 -0.342 2.164 1 96.94 22 GLY B C 1
ATOM 718 O O . GLY B 1 22 ? -10.812 -1.084 1.201 1 96.94 22 GLY B O 1
ATOM 719 N N . LYS B 1 23 ? -10.539 -0.579 3.301 1 96.12 23 LYS B N 1
ATOM 720 C CA . LYS B 1 23 ? -9.758 -1.779 3.59 1 96.12 23 LYS B CA 1
ATOM 721 C C . LYS B 1 23 ? -10.648 -3.016 3.639 1 96.12 23 LYS B C 1
ATOM 723 O O . LYS B 1 23 ? -11.844 -2.914 3.92 1 96.12 23 LYS B O 1
ATOM 728 N N . MET B 1 24 ? -9.969 -4.141 3.221 1 96.38 24 MET B N 1
ATOM 729 C CA . MET B 1 24 ? -10.57 -5.438 3.527 1 96.38 24 MET B CA 1
ATOM 730 C C . MET B 1 24 ? -9.992 -6.016 4.812 1 96.38 24 MET B C 1
ATOM 732 O O . MET B 1 24 ? -8.766 -6.062 4.98 1 96.38 24 MET B O 1
ATOM 736 N N . ILE B 1 25 ? -10.922 -6.387 5.715 1 95.25 25 ILE B N 1
ATOM 737 C CA . ILE B 1 25 ? -10.461 -6.863 7.016 1 95.25 25 ILE B CA 1
ATOM 738 C C . ILE B 1 25 ? -11.023 -8.258 7.281 1 95.25 25 ILE B C 1
ATOM 740 O O . ILE B 1 25 ? -12.164 -8.555 6.914 1 95.25 25 ILE B O 1
ATOM 744 N N . LEU B 1 26 ? -10.258 -9.094 8.016 1 93.5 26 LEU B N 1
ATOM 745 C CA . LEU B 1 26 ? -10.711 -10.43 8.383 1 93.5 26 LEU B CA 1
ATOM 746 C C . LEU B 1 26 ? -11.57 -10.391 9.641 1 93.5 26 LEU B C 1
ATOM 748 O O . LEU B 1 26 ? -11.125 -9.914 10.688 1 93.5 26 LEU B O 1
ATOM 752 N N . GLU B 1 27 ? -12.859 -10.805 9.516 1 94.5 27 GLU B N 1
ATOM 753 C CA . GLU B 1 27 ? -13.766 -11.008 10.648 1 94.5 27 GLU B CA 1
ATOM 754 C C . GLU B 1 27 ? -14.164 -12.469 10.789 1 94.5 27 GLU B C 1
ATOM 756 O O . GLU B 1 27 ? -14.977 -12.977 10.016 1 94.5 27 GLU B O 1
ATOM 761 N N . GLY B 1 28 ? -13.633 -13.055 11.945 1 94.12 28 GLY B N 1
ATOM 762 C CA . GLY B 1 28 ? -13.812 -14.492 12.039 1 94.12 28 GLY B CA 1
ATOM 763 C C . GLY B 1 28 ? -13.125 -15.258 10.922 1 94.12 28 GLY B C 1
ATOM 764 O O . GLY B 1 28 ? -11.898 -15.375 10.906 1 94.12 28 GLY B O 1
ATOM 765 N N . LYS B 1 29 ? -13.867 -15.914 10.031 1 94.62 29 LYS B N 1
ATOM 766 C CA . LYS B 1 29 ? -13.289 -16.641 8.906 1 94.62 29 LYS B CA 1
ATOM 767 C C . LYS B 1 29 ? -13.641 -15.977 7.578 1 94.62 29 LYS B C 1
ATOM 769 O O . LYS B 1 29 ? -13.414 -16.547 6.512 1 94.62 29 LYS B O 1
ATOM 774 N N . THR B 1 30 ? -14.211 -14.75 7.691 1 96.25 30 THR B N 1
ATOM 775 C CA . THR B 1 30 ? -14.633 -14.07 6.473 1 96.25 30 THR B CA 1
ATOM 776 C C . THR B 1 30 ? -13.922 -12.727 6.328 1 96.25 30 THR B C 1
ATOM 778 O O . THR B 1 30 ? -13.656 -12.047 7.32 1 96.25 30 THR B O 1
ATOM 781 N N . VAL B 1 31 ? -13.633 -12.359 5.145 1 94.94 31 VAL B N 1
ATOM 782 C CA . VAL B 1 31 ? -13.094 -11.039 4.836 1 94.94 31 VAL B CA 1
ATOM 783 C C . VAL B 1 31 ? -14.234 -10.078 4.5 1 94.94 31 VAL B C 1
ATOM 785 O O . VAL B 1 31 ? -15.086 -10.391 3.664 1 94.94 31 VAL B O 1
ATOM 788 N N . VAL B 1 32 ? -14.266 -8.977 5.184 1 95.62 32 VAL B N 1
ATOM 789 C CA . VAL B 1 32 ? -15.336 -8.008 4.988 1 95.62 32 VAL B CA 1
ATOM 790 C C . VAL B 1 32 ? -14.742 -6.625 4.727 1 95.62 32 VAL B C 1
ATOM 792 O O . VAL B 1 32 ? -13.617 -6.336 5.141 1 95.62 32 VAL B O 1
ATOM 795 N N . PRO B 1 33 ? -15.562 -5.781 4.02 1 95.25 33 PRO B N 1
ATOM 796 C CA . PRO B 1 33 ? -15.086 -4.41 3.832 1 95.25 33 PRO B CA 1
ATOM 797 C C . PRO B 1 33 ? -15.18 -3.572 5.105 1 95.25 33 PRO B C 1
ATOM 799 O O . PRO B 1 33 ? -16.141 -3.699 5.859 1 95.25 33 PRO B O 1
ATOM 802 N N . ASP B 1 34 ? -14.172 -2.74 5.348 1 94.5 34 ASP B N 1
ATOM 803 C CA . ASP B 1 34 ? -14.188 -1.729 6.398 1 94.5 34 ASP B CA 1
ATOM 804 C C . ASP B 1 34 ? -15.273 -0.684 6.137 1 94.5 34 ASP B C 1
ATOM 806 O O . ASP B 1 34 ? -15.398 -0.176 5.02 1 94.5 34 ASP B O 1
ATOM 810 N N . PRO B 1 35 ? -16.062 -0.323 7.148 1 94.44 35 PRO B N 1
ATOM 811 C CA . PRO B 1 35 ? -17.141 0.638 6.949 1 94.44 35 PRO B CA 1
ATOM 812 C C . PRO B 1 35 ? -16.656 2.08 6.871 1 94.44 35 PRO B C 1
ATOM 814 O O . PRO B 1 35 ? -17.406 2.973 6.465 1 94.44 35 PRO B O 1
ATOM 817 N N . ARG B 1 36 ? -15.484 2.385 7.301 1 95.56 36 ARG B N 1
ATOM 818 C CA . ARG B 1 36 ? -14.953 3.742 7.254 1 95.56 36 ARG B CA 1
ATOM 819 C C . ARG B 1 36 ? -14.719 4.191 5.816 1 95.56 36 ARG B C 1
ATOM 821 O O . ARG B 1 36 ? -14.562 3.357 4.918 1 95.56 36 ARG B O 1
ATOM 828 N N . LYS B 1 37 ? -14.852 5.516 5.617 1 97.19 37 LYS B N 1
ATOM 829 C CA . LYS B 1 37 ? -14.578 6.086 4.305 1 97.19 37 LYS B CA 1
ATOM 830 C C . LYS B 1 37 ? -13.078 6.234 4.066 1 97.19 37 LYS B C 1
ATOM 832 O O . LYS B 1 37 ? -12.43 7.086 4.68 1 97.19 37 LYS B O 1
ATOM 837 N N . GLY B 1 38 ? -12.656 5.441 3.213 1 97.69 38 GLY B N 1
ATOM 838 C CA . GLY B 1 38 ? -11.211 5.402 3.033 1 97.69 38 GLY B CA 1
ATOM 839 C C . GLY B 1 38 ? -10.75 6.09 1.762 1 97.69 38 GLY B C 1
ATOM 840 O O . GLY B 1 38 ? -11.516 6.203 0.799 1 97.69 38 GLY B O 1
ATOM 841 N N . LEU B 1 39 ? -9.516 6.551 1.799 1 98.06 39 LEU B N 1
ATOM 842 C CA . LEU B 1 39 ? -8.773 7.066 0.658 1 98.06 39 LEU B CA 1
ATOM 843 C C . LEU B 1 39 ? -7.379 6.457 0.596 1 98.06 39 LEU B C 1
ATOM 845 O O . LEU B 1 39 ? -6.613 6.547 1.56 1 98.06 39 LEU B O 1
ATOM 849 N N . VAL B 1 40 ? -7.105 5.789 -0.524 1 97.69 40 VAL B N 1
ATOM 850 C CA . VAL B 1 40 ? -5.762 5.266 -0.756 1 97.69 40 VAL B CA 1
ATOM 851 C C . VAL B 1 40 ? -4.93 6.301 -1.512 1 97.69 40 VAL B C 1
ATOM 853 O O . VAL B 1 40 ? -5.402 6.902 -2.479 1 97.69 40 VAL B O 1
ATOM 856 N N . ARG B 1 41 ? -3.682 6.469 -1.046 1 97.5 41 ARG B N 1
ATOM 857 C CA . ARG B 1 41 ? -2.756 7.383 -1.709 1 97.5 41 ARG B CA 1
ATOM 858 C C . ARG B 1 41 ? -1.35 6.793 -1.761 1 97.5 41 ARG B C 1
ATOM 860 O O . ARG B 1 41 ? -0.844 6.289 -0.754 1 97.5 41 ARG B O 1
ATOM 867 N N . VAL B 1 42 ? -0.773 6.805 -2.965 1 97.62 42 VAL B N 1
ATOM 868 C CA . VAL B 1 42 ? 0.657 6.559 -3.113 1 97.62 42 VAL B CA 1
ATOM 869 C C . VAL B 1 42 ? 1.368 7.852 -3.5 1 97.62 42 VAL B C 1
ATOM 871 O O . VAL B 1 42 ? 1.005 8.492 -4.488 1 97.62 42 VAL B O 1
ATOM 874 N N . ALA B 1 43 ? 2.318 8.242 -2.701 1 96.62 43 ALA B N 1
ATOM 875 C CA . ALA B 1 43 ? 2.998 9.516 -2.928 1 96.62 43 ALA B CA 1
ATOM 876 C C . ALA B 1 43 ? 4.504 9.375 -2.732 1 96.62 43 ALA B C 1
ATOM 878 O O . ALA B 1 43 ? 4.965 8.477 -2.021 1 96.62 43 ALA B O 1
ATOM 879 N N . THR B 1 44 ? 5.258 10.188 -3.461 1 94.88 44 THR B N 1
ATOM 880 C CA . THR B 1 44 ? 6.711 10.219 -3.322 1 94.88 44 THR B CA 1
ATOM 881 C C . THR B 1 44 ? 7.172 11.539 -2.713 1 94.88 44 THR B C 1
ATOM 883 O O . THR B 1 44 ? 6.668 12.602 -3.074 1 94.88 44 THR B O 1
ATOM 886 N N . GLY B 1 45 ? 8 11.43 -1.709 1 89.25 45 GLY B N 1
ATOM 887 C CA . GLY B 1 45 ? 8.609 12.609 -1.117 1 89.25 45 GLY B CA 1
ATOM 888 C C . GLY B 1 45 ? 9.93 12.992 -1.769 1 89.25 45 GLY B C 1
ATOM 889 O O . GLY B 1 45 ? 10.289 12.445 -2.811 1 89.25 45 GLY B O 1
ATOM 890 N N . GLU B 1 46 ? 10.547 14.016 -1.219 1 79.62 46 GLU B N 1
ATOM 891 C CA . GLU B 1 46 ? 11.781 14.578 -1.768 1 79.62 46 GLU B CA 1
ATOM 892 C C . GLU B 1 46 ? 12.93 13.578 -1.682 1 79.62 46 GLU B C 1
ATOM 894 O O . GLU B 1 46 ? 13.766 13.508 -2.586 1 79.62 46 GLU B O 1
ATOM 899 N N . GLU B 1 47 ? 13.047 12.781 -0.734 1 78.56 47 GLU B N 1
ATOM 900 C CA . GLU B 1 47 ? 14.203 11.906 -0.558 1 78.56 47 GLU B CA 1
ATOM 901 C C . GLU B 1 47 ? 13.969 10.547 -1.21 1 78.56 47 GLU B C 1
ATOM 903 O O . GLU B 1 47 ? 14.75 9.617 -1.002 1 78.56 47 GLU B O 1
ATOM 908 N N . GLY B 1 48 ? 13.031 10.383 -2.074 1 83 48 GLY B N 1
ATOM 909 C CA . GLY B 1 48 ? 12.82 9.141 -2.801 1 83 48 GLY B CA 1
ATOM 910 C C . GLY B 1 48 ? 11.977 8.141 -2.033 1 83 48 GLY B C 1
ATOM 911 O O . GLY B 1 48 ? 11.82 6.992 -2.461 1 83 48 GLY B O 1
ATOM 912 N N . LEU B 1 49 ? 11.516 8.586 -0.871 1 92.31 49 LEU B N 1
ATOM 913 C CA . LEU B 1 49 ? 10.641 7.699 -0.11 1 92.31 49 LEU B CA 1
ATOM 914 C C . LEU B 1 49 ? 9.242 7.66 -0.726 1 92.31 49 LEU B C 1
ATOM 916 O O . LEU B 1 49 ? 8.711 8.695 -1.139 1 92.31 49 LEU B O 1
ATOM 920 N N . VAL B 1 50 ? 8.797 6.492 -0.93 1 96.5 50 VAL B N 1
ATOM 921 C CA . VAL B 1 50 ? 7.426 6.301 -1.389 1 96.5 50 VAL B CA 1
ATOM 922 C C . VAL B 1 50 ? 6.527 5.965 -0.202 1 96.5 50 VAL B C 1
ATOM 924 O O . VAL B 1 50 ? 6.859 5.105 0.614 1 96.5 50 VAL B O 1
ATOM 927 N N . HIS B 1 51 ? 5.473 6.699 -0.085 1 96.56 51 HIS B N 1
ATOM 928 C CA . HIS B 1 51 ? 4.5 6.48 0.98 1 96.56 51 HIS B CA 1
ATOM 929 C C . HIS B 1 51 ? 3.227 5.84 0.44 1 96.56 51 HIS B C 1
ATOM 931 O O . HIS B 1 51 ? 2.621 6.355 -0.503 1 96.56 51 HIS B O 1
ATOM 937 N N . PHE B 1 52 ? 2.82 4.676 0.956 1 96.94 52 PHE B N 1
ATOM 938 C CA . PHE B 1 52 ? 1.481 4.121 0.795 1 96.94 52 PHE B CA 1
ATOM 939 C C . PHE B 1 52 ? 0.591 4.504 1.971 1 96.94 52 PHE B C 1
ATOM 941 O O . PHE B 1 52 ? 0.82 4.062 3.1 1 96.94 52 PHE B O 1
ATOM 948 N N . GLN B 1 53 ? -0.44 5.25 1.667 1 97.31 53 GLN B N 1
ATOM 949 C CA . GLN B 1 53 ? -1.271 5.781 2.74 1 97.31 53 GLN B CA 1
ATOM 950 C C . GLN B 1 53 ? -2.73 5.375 2.561 1 97.31 53 GLN B C 1
ATOM 952 O O . GLN B 1 53 ? -3.242 5.355 1.439 1 97.31 53 GLN B O 1
ATOM 957 N N . TRP B 1 54 ? -3.359 5.039 3.639 1 97.81 54 TRP B N 1
ATOM 958 C CA . TRP B 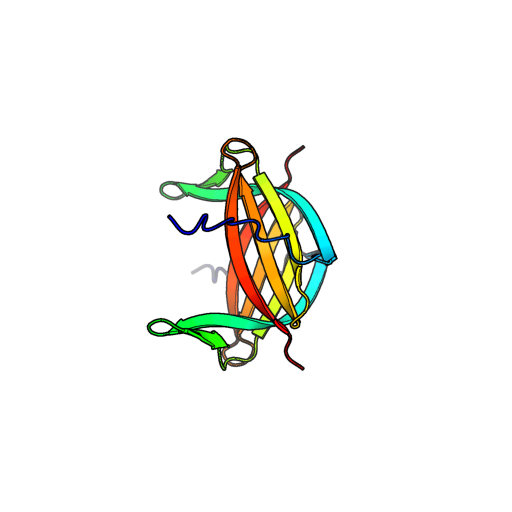1 54 ? -4.812 4.926 3.707 1 97.81 54 TRP B CA 1
ATOM 959 C C . TRP B 1 54 ? -5.387 5.891 4.738 1 97.81 54 TRP B C 1
ATOM 961 O O . TRP B 1 54 ? -4.988 5.867 5.906 1 97.81 54 TRP B O 1
ATOM 971 N N . LEU B 1 55 ? -6.27 6.746 4.25 1 97.56 55 LEU B N 1
ATOM 972 C CA . LEU B 1 55 ? -6.871 7.781 5.086 1 97.56 55 LEU B CA 1
ATOM 973 C C . LEU B 1 55 ? -8.305 7.422 5.453 1 97.56 55 LEU B C 1
ATOM 975 O O . LEU B 1 55 ? -9.117 7.109 4.578 1 97.56 55 LEU B O 1
ATOM 979 N N . ASP B 1 56 ? -8.516 7.398 6.773 1 97.25 56 ASP B N 1
ATOM 980 C CA . ASP B 1 56 ? -9.898 7.441 7.242 1 97.25 56 ASP B CA 1
ATOM 981 C C . ASP B 1 56 ? -10.477 8.852 7.125 1 97.25 56 ASP B C 1
ATOM 983 O O . ASP B 1 56 ? -10.164 9.719 7.941 1 97.25 56 ASP B O 1
ATOM 987 N N . ARG B 1 57 ? -11.305 9.023 6.168 1 96.88 57 ARG B N 1
ATOM 988 C CA . ARG B 1 57 ? -11.781 10.367 5.879 1 96.88 57 ARG B CA 1
ATOM 989 C C . ARG B 1 57 ? -12.812 10.82 6.914 1 96.88 57 ARG B C 1
ATOM 991 O O . ARG B 1 57 ? -13.102 12.008 7.027 1 96.88 57 ARG B O 1
ATOM 998 N N . THR B 1 58 ? -13.328 9.812 7.68 1 94.81 58 THR B N 1
ATOM 999 C CA . THR B 1 58 ? -14.305 10.156 8.703 1 94.81 58 THR B CA 1
ATOM 1000 C C . THR B 1 58 ? -13.609 10.703 9.953 1 94.81 58 THR B C 1
ATOM 1002 O O . THR B 1 58 ? -14.062 11.68 10.539 1 94.81 58 THR B O 1
ATOM 1005 N N . GLN B 1 59 ? -12.492 10.117 10.391 1 95.81 59 GLN B N 1
ATOM 1006 C CA . GLN B 1 59 ? -11.773 10.5 11.594 1 95.81 59 GLN B CA 1
ATOM 1007 C C . GLN B 1 59 ? -10.523 11.305 11.25 1 95.81 59 GLN B C 1
ATOM 1009 O O . GLN B 1 59 ? -9.867 11.852 12.141 1 95.81 59 GLN B O 1
ATOM 1014 N N . ASN B 1 60 ? -10.234 11.359 9.969 1 94.56 60 ASN B N 1
ATOM 1015 C CA . ASN B 1 60 ? -9.031 12.031 9.492 1 94.56 60 ASN B CA 1
ATOM 1016 C 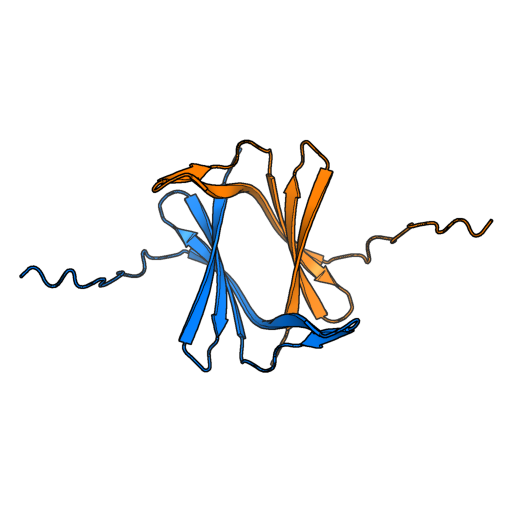C . ASN B 1 60 ? -7.773 11.422 10.102 1 94.56 60 ASN B C 1
ATOM 1018 O O . ASN B 1 60 ? -6.918 12.141 10.617 1 94.56 60 ASN B O 1
ATOM 1022 N N . VAL B 1 61 ? -7.676 10.164 10.172 1 96.31 61 VAL B N 1
ATOM 1023 C CA . VAL B 1 61 ? -6.512 9.406 10.609 1 96.31 61 VAL B CA 1
ATOM 1024 C C . VAL B 1 61 ? -5.855 8.727 9.406 1 96.31 61 VAL B C 1
ATOM 1026 O O . VAL B 1 61 ? -6.543 8.188 8.539 1 96.31 61 VAL B O 1
ATOM 1029 N N . VAL B 1 62 ? -4.445 8.711 9.445 1 96.56 62 VAL B N 1
ATOM 1030 C CA . VAL B 1 62 ? -3.719 8.156 8.305 1 96.56 62 VAL B CA 1
ATOM 1031 C C . VAL B 1 62 ? -2.889 6.957 8.766 1 96.56 62 VAL B C 1
ATOM 1033 O O . VAL B 1 62 ? -2.17 7.039 9.766 1 96.56 62 VAL B O 1
ATOM 1036 N N . GLU B 1 63 ? -3.039 5.828 8.188 1 95.56 63 GLU B N 1
ATOM 1037 C CA . GLU B 1 63 ? -2.102 4.707 8.242 1 95.56 63 GLU B CA 1
ATOM 1038 C C . GLU B 1 63 ? -1.104 4.766 7.09 1 95.56 63 GLU B C 1
ATOM 1040 O O . GLU B 1 63 ? -1.498 4.836 5.926 1 95.56 63 GLU B O 1
ATOM 1045 N N . ASP B 1 64 ? 0.229 4.742 7.469 1 94.88 64 ASP B N 1
ATOM 1046 C CA . ASP B 1 64 ? 1.257 4.984 6.461 1 94.88 64 ASP B CA 1
ATOM 1047 C C . ASP B 1 64 ? 2.346 3.918 6.52 1 94.88 64 ASP B C 1
ATOM 1049 O O . ASP B 1 64 ? 2.754 3.496 7.602 1 94.88 64 ASP B O 1
ATOM 1053 N N . VAL B 1 65 ? 2.701 3.398 5.34 1 94.75 65 VAL B N 1
ATOM 1054 C CA . VAL B 1 65 ? 3.877 2.547 5.195 1 94.75 65 VAL B CA 1
ATOM 1055 C C . VAL B 1 65 ? 4.844 3.166 4.188 1 94.75 65 VAL B C 1
ATOM 1057 O O . VAL B 1 65 ? 4.434 3.594 3.107 1 94.75 65 VAL B O 1
ATOM 1060 N N . SER B 1 66 ? 6.125 3.201 4.57 1 95.56 66 SER B N 1
ATOM 1061 C CA . SER B 1 66 ? 7.109 3.869 3.727 1 95.56 66 SER B CA 1
ATOM 1062 C C . SER B 1 66 ? 8.039 2.861 3.062 1 95.56 66 SER B C 1
ATOM 1064 O O . SER B 1 66 ? 8.367 1.827 3.65 1 95.56 66 SER B O 1
ATOM 1066 N N . PHE B 1 67 ? 8.453 3.137 1.876 1 97.25 67 PHE B N 1
ATOM 1067 C CA . PHE B 1 67 ? 9.391 2.359 1.068 1 97.25 67 PHE B CA 1
ATOM 1068 C C . PHE B 1 67 ? 10.5 3.246 0.526 1 97.25 67 PHE B C 1
ATOM 1070 O O . PHE B 1 67 ? 10.344 4.465 0.425 1 97.25 67 PHE B O 1
ATOM 1077 N N . VAL B 1 68 ? 11.555 2.623 0.234 1 96.56 68 VAL B N 1
ATOM 1078 C CA . VAL B 1 68 ? 12.648 3.348 -0.405 1 96.56 68 VAL B CA 1
ATOM 1079 C C . VAL B 1 68 ? 12.969 2.713 -1.756 1 96.56 68 VAL B C 1
ATOM 1081 O O . VAL B 1 68 ? 13.156 1.498 -1.848 1 96.56 68 VAL B O 1
ATOM 1084 N N . ARG B 1 69 ? 12.891 3.604 -2.84 1 95.31 69 ARG B N 1
ATOM 1085 C CA . ARG B 1 69 ? 13.195 3.104 -4.176 1 95.31 69 ARG B CA 1
ATOM 1086 C C . ARG B 1 69 ? 14.609 2.533 -4.242 1 95.31 69 ARG B C 1
ATOM 1088 O O . ARG B 1 69 ? 15.539 3.092 -3.656 1 95.31 69 ARG B O 1
ATOM 1095 N N . SER B 1 70 ? 14.57 1.4 -4.891 1 90.81 70 SER B N 1
ATOM 1096 C CA . SER B 1 70 ? 15.867 0.76 -5.094 1 90.81 70 SER B CA 1
ATOM 1097 C C . SER B 1 70 ? 16.125 0.498 -6.574 1 90.81 70 SER B C 1
ATOM 1099 O O . SER B 1 70 ? 15.195 0.46 -7.375 1 90.81 70 SER B O 1
ATOM 1101 N N . SER B 1 71 ? 17.344 0.651 -6.977 1 75.12 71 SER B N 1
ATOM 1102 C CA . SER B 1 71 ? 17.75 0.338 -8.344 1 75.12 71 SER B CA 1
ATOM 1103 C C . SER B 1 71 ? 17.938 -1.164 -8.531 1 75.12 71 SER B C 1
ATOM 1105 O O . SER B 1 71 ? 18.266 -1.879 -7.586 1 75.12 71 SER B O 1
#

Sequence (142 aa):
MSSSSMDAFPAIQDILLEFRAGKMILEGKTVVPDPRKGLVRVATGEEGLVHFQWLDRTQNVVEDVSFVRSSMSSSSMDAFPAIQDILLEFRAGKMILEGKTVVPDPRKGLVRVATGEEGLVH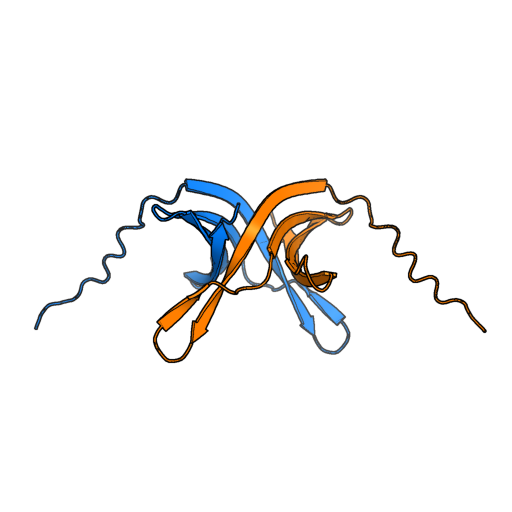FQWLDRTQNVVEDVSFVRSS

InterPro domains:
  IPR006773 Proteasomal ubiquitin receptor Rpn13/ADRM1 [PTHR12225] (14-64)
  IPR038633 Proteasomal ubiquitin receptor Rpn13/ADRM1, Pru domain superfamily [G3DSA:2.30.29.70] (12-70)
  IPR044868 Rpn13/ADRM1, Pru domain [PF04683] (16-64)
  IPR044868 Rpn13/ADRM1, Pru domain [PS51917] (11-71)

Secondary structure (DSSP, 8-state):
------------PEEEEEEEEEEEEEETTEEEE-SS-EEEEEEE-TTSEEEEEEEETTTTEEEEEEEEE--/------------PEEEEEEEEEEEEEETTEEEE-SS-EEEEEEE-TTSEEEEEEEETTTTEEEEEEEEE--

Solvent-accessible surface area (backbone atoms only — not comparable to full-atom values): 8227 Å² total; per-residue (Å²): 135,81,76,75,68,80,64,70,65,68,66,76,55,51,75,77,43,73,50,45,25,18,48,54,42,80,55,93,94,39,76,41,74,46,87,60,50,28,32,37,35,33,30,33,44,89,88,50,34,34,36,46,34,42,31,32,69,79,78,71,45,75,50,78,49,48,28,36,68,45,133,135,80,77,78,69,79,63,68,66,72,68,74,56,50,75,77,43,74,51,43,24,17,47,55,42,80,55,94,94,41,76,40,74,46,86,60,49,27,32,38,36,32,30,34,44,90,86,48,35,35,37,46,33,41,30,31,68,79,79,69,45,75,49,78,49,48,28,36,68,46,133

Foldseek 3Di:
DPPPPCCVVVQPWDWPDKDWDFDWDDDPNDTDTDPFTKMWTWTAHDQQKIWTWIARPVVRDIDIDIDHDDD/DPPPCVCVVVQPWDWPDKDWDFDWDDDPNDTDTDPFTKMWTWTAHDQQKIWTWIARPVVRDIDIDIDHDDD

Organism: Lupinus angustifolius (NCBI:txid3871)

Nearest PDB structures (foldseek):
  8ftq-assembly1_A  TM=8.092E-01  e=4.348E-04  Homo sapiens
  2kr0-assembly1_A  TM=7.684E-01  e=6.448E-04  Homo sapiens
  6oi4-assembly1_A  TM=8.220E-01  e=1.341E-03  Homo sapiens
  6oi4-assembly2_B  TM=8.190E-01  e=2.490E-03  Homo sapiens
  3dqg-assembly2_D  TM=6.308E-01  e=1.029E+00  Caenorhabditis elegans